Protein AF-A0A8B1NLX0-F1 (afdb_monomer)

Organism: NCBI:txid1160718

Radius of gyration: 11.55 Å; Cα contacts (8 Å, |Δi|>4): 33; chains: 1; bounding box: 27×27×25 Å

Sequence (48 aa):
MIELRELTMADAPALQRIYRGATVTYIERRALTLDEAVDLVANTLACG

pLDDT: mean 81.1, std 9.87, range [60.09, 92.81]

Mean predicted aligned error: 5.99 Å

Nearest PDB structures (foldseek):
  7pxb-assembly1_A  TM=5.638E-01  e=7.217E+00  Mycobacterium tuberculosis

Secondary structure (DSSP, 8-state):
--------GGGHHHHHHHHHHHIIIII-SPPPPHHHHHHHHHHHHH--

Structure (mmCIF, N/CA/C/O backbone):
data_AF-A0A8B1NLX0-F1
#
_entry.id   AF-A0A8B1NLX0-F1
#
loop_
_atom_site.group_PDB
_atom_site.id
_atom_site.type_symbol
_atom_site.label_atom_id
_atom_site.label_alt_id
_atom_site.label_comp_id
_atom_site.label_asym_id
_atom_site.label_entity_id
_atom_site.label_seq_id
_atom_site.pdbx_PDB_ins_code
_atom_site.Cartn_x
_atom_site.Cartn_y
_atom_site.Cartn_z
_atom_site.occupancy
_atom_site.B_iso_or_equiv
_atom_site.auth_seq_id
_atom_site.auth_comp_id
_atom_site.auth_asym_id
_atom_site.auth_atom_id
_atom_site.pdbx_PDB_model_num
ATOM 1 N N . MET A 1 1 ? -14.486 -0.966 17.068 1.00 65.56 1 MET A N 1
ATOM 2 C CA . MET A 1 1 ? -14.006 -2.331 16.777 1.00 65.56 1 MET A CA 1
ATOM 3 C C . MET A 1 1 ? -13.284 -2.255 15.444 1.00 65.56 1 MET A C 1
ATOM 5 O O . MET A 1 1 ? -13.863 -1.698 14.519 1.00 65.56 1 MET A O 1
ATOM 9 N N . ILE A 1 2 ? -12.004 -2.628 15.390 1.00 79.56 2 ILE A N 1
ATOM 10 C CA . ILE A 1 2 ? -11.229 -2.637 14.141 1.00 79.56 2 ILE A CA 1
ATOM 11 C C . ILE A 1 2 ? -11.216 -4.084 13.667 1.00 79.56 2 ILE A C 1
ATOM 13 O O . ILE A 1 2 ? -10.677 -4.938 14.364 1.00 79.56 2 ILE A O 1
ATOM 17 N N . GLU A 1 3 ? -11.823 -4.335 12.513 1.00 84.38 3 GLU A N 1
ATOM 18 C CA . GLU A 1 3 ? -11.807 -5.645 11.869 1.00 84.38 3 GLU A CA 1
ATOM 19 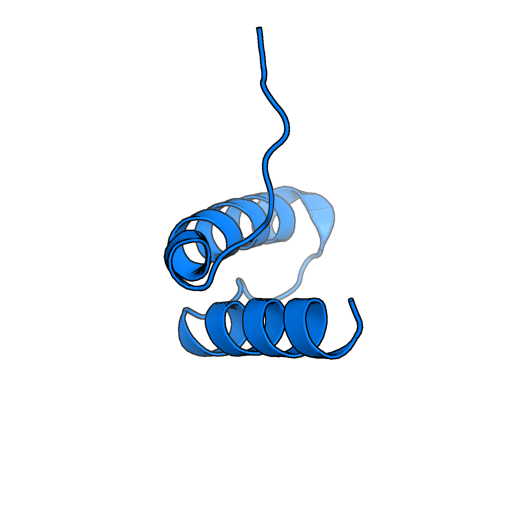C C . GLU A 1 3 ? -10.578 -5.748 10.967 1.00 84.38 3 GLU A C 1
ATOM 21 O O . GLU A 1 3 ? -10.340 -4.879 10.122 1.00 84.38 3 GLU A O 1
ATOM 26 N N . LEU A 1 4 ? -9.794 -6.808 11.152 1.00 84.69 4 LEU A N 1
ATOM 27 C CA . LEU A 1 4 ? -8.714 -7.154 10.237 1.00 84.69 4 LEU A CA 1
ATOM 28 C C . LEU A 1 4 ? -9.314 -7.892 9.043 1.00 84.69 4 LEU A C 1
ATOM 30 O O . LEU A 1 4 ? -10.082 -8.838 9.208 1.00 84.69 4 LEU A O 1
ATOM 34 N N . ARG A 1 5 ? -8.949 -7.457 7.840 1.00 89.25 5 ARG A N 1
ATOM 35 C CA . ARG A 1 5 ? -9.335 -8.107 6.588 1.00 89.25 5 ARG A CA 1
ATOM 36 C C . ARG A 1 5 ? -8.124 -8.315 5.700 1.00 89.25 5 ARG A C 1
ATOM 38 O O . ARG A 1 5 ? -7.107 -7.643 5.873 1.00 89.25 5 ARG A O 1
ATOM 45 N N . GLU A 1 6 ? -8.271 -9.207 4.729 1.00 89.19 6 GLU A N 1
ATOM 46 C CA . GLU A 1 6 ? -7.247 -9.434 3.718 1.00 89.19 6 GLU A CA 1
ATOM 47 C C . GLU A 1 6 ? -6.949 -8.162 2.921 1.00 89.19 6 GLU A C 1
ATOM 49 O O . GLU A 1 6 ? -7.827 -7.328 2.638 1.00 89.19 6 GLU A O 1
ATOM 54 N N . LEU A 1 7 ? -5.667 -8.025 2.593 1.00 88.06 7 LEU A N 1
ATOM 55 C CA . LEU A 1 7 ? -5.150 -6.941 1.783 1.00 88.06 7 LEU A CA 1
ATOM 56 C C . LEU A 1 7 ? -5.562 -7.157 0.327 1.00 88.06 7 LEU A C 1
ATOM 58 O O . LEU A 1 7 ? -5.486 -8.265 -0.195 1.00 88.06 7 LEU A O 1
ATOM 62 N N . THR A 1 8 ? -5.964 -6.087 -0.349 1.00 92.81 8 THR A N 1
ATOM 63 C CA . THR A 1 8 ? -6.298 -6.122 -1.775 1.00 92.81 8 THR A CA 1
ATOM 64 C C . THR A 1 8 ? -5.590 -4.998 -2.519 1.00 92.81 8 THR A C 1
ATOM 66 O O . THR A 1 8 ? -5.171 -4.008 -1.922 1.00 92.81 8 THR A O 1
ATOM 69 N N . MET A 1 9 ? -5.515 -5.088 -3.849 1.00 91.81 9 MET A N 1
ATOM 70 C CA . MET A 1 9 ? -4.934 -4.017 -4.676 1.00 91.81 9 MET A CA 1
ATOM 71 C C . MET A 1 9 ? -5.642 -2.663 -4.496 1.00 91.81 9 MET A C 1
ATOM 73 O O . MET A 1 9 ? -5.009 -1.616 -4.619 1.00 91.81 9 MET A O 1
ATOM 77 N N . ALA A 1 10 ? -6.933 -2.661 -4.142 1.00 91.44 10 ALA A N 1
ATOM 78 C CA . ALA A 1 10 ? -7.691 -1.437 -3.873 1.00 91.44 10 ALA A CA 1
ATOM 79 C C . ALA A 1 10 ? -7.193 -0.673 -2.630 1.00 91.44 10 ALA A C 1
ATOM 81 O O . ALA A 1 10 ? -7.519 0.502 -2.458 1.00 91.44 10 ALA A O 1
ATOM 82 N N . ASP A 1 11 ? -6.388 -1.314 -1.780 1.00 89.94 11 ASP A N 1
ATOM 83 C CA . ASP A 1 11 ? -5.860 -0.731 -0.549 1.00 89.94 11 ASP A CA 1
ATOM 84 C C . ASP A 1 11 ? -4.570 0.078 -0.757 1.00 89.94 11 ASP A C 1
ATOM 86 O O . ASP A 1 11 ? -4.137 0.785 0.158 1.00 89.94 11 ASP A O 1
ATOM 90 N N . ALA A 1 12 ? -3.977 0.053 -1.957 1.00 88.31 12 ALA A N 1
ATOM 91 C CA . ALA A 1 12 ? -2.741 0.782 -2.257 1.00 88.31 12 ALA A CA 1
ATOM 92 C C . ALA A 1 12 ? -2.798 2.291 -1.906 1.00 88.31 12 ALA A C 1
ATOM 94 O O . ALA A 1 12 ? -1.864 2.783 -1.264 1.00 88.31 12 ALA A O 1
ATOM 95 N N . PRO A 1 13 ? -3.883 3.048 -2.190 1.00 86.81 13 PRO A N 1
ATOM 96 C CA . PRO A 1 13 ? -3.973 4.456 -1.787 1.00 86.81 13 PRO A CA 1
ATOM 97 C C . PRO A 1 13 ? -4.028 4.655 -0.265 1.00 86.81 13 PRO A C 1
ATOM 99 O O . PRO A 1 13 ? -3.523 5.654 0.255 1.00 86.81 13 PRO A O 1
ATOM 102 N N . ALA A 1 14 ? -4.648 3.726 0.468 1.00 87.62 14 ALA A N 1
ATOM 103 C CA . ALA A 1 14 ? -4.711 3.784 1.926 1.00 87.62 14 ALA A CA 1
ATOM 104 C C . ALA A 1 14 ? -3.327 3.516 2.537 1.00 87.62 14 ALA A C 1
ATOM 106 O O . ALA A 1 14 ? -2.881 4.272 3.403 1.00 87.62 14 ALA 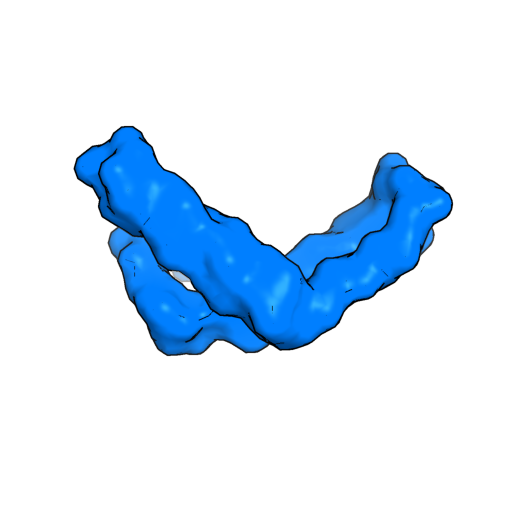A O 1
ATOM 107 N N . LEU A 1 15 ? -2.610 2.517 2.016 1.00 85.38 15 LEU A N 1
ATOM 108 C CA . LEU A 1 15 ? -1.229 2.220 2.399 1.00 85.38 15 LEU A CA 1
ATOM 109 C C . LEU A 1 15 ? -0.286 3.387 2.119 1.00 85.38 15 LEU A C 1
ATOM 111 O O . LEU A 1 15 ? 0.501 3.748 2.993 1.00 85.38 15 LEU A O 1
ATOM 11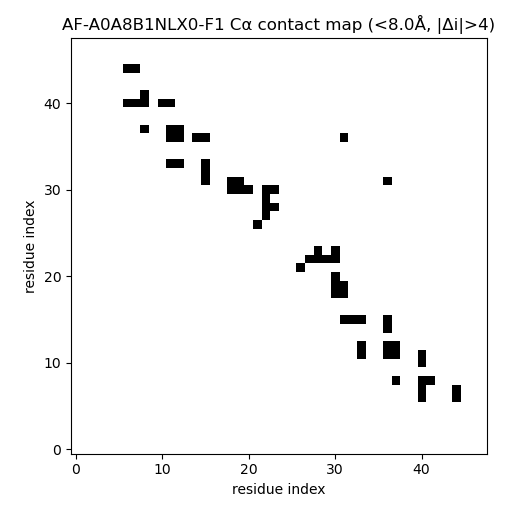5 N N . GLN A 1 16 ? -0.415 4.041 0.962 1.00 87.56 16 GLN A N 1
ATOM 116 C CA . GLN A 1 16 ? 0.366 5.235 0.646 1.00 87.56 16 GLN A CA 1
ATOM 117 C C . GLN A 1 16 ? 0.188 6.329 1.710 1.00 87.56 16 GLN A C 1
ATOM 119 O O . GLN A 1 16 ? 1.163 6.932 2.160 1.00 87.56 16 GL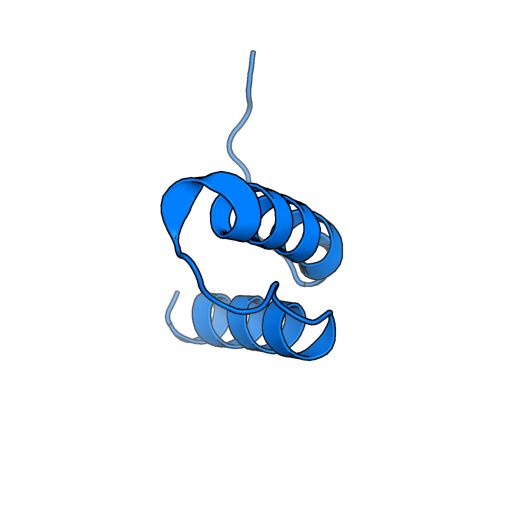N A O 1
ATOM 124 N N . ARG A 1 17 ? -1.052 6.591 2.142 1.00 83.81 17 ARG A N 1
ATOM 125 C CA . ARG A 1 17 ? -1.343 7.612 3.164 1.00 83.81 17 ARG A CA 1
ATOM 126 C C . ARG A 1 17 ? -0.731 7.258 4.516 1.00 83.81 17 ARG A C 1
ATOM 128 O O . ARG A 1 17 ? -0.139 8.134 5.146 1.00 83.81 17 ARG A O 1
ATOM 135 N N . ILE A 1 18 ? -0.838 5.995 4.932 1.00 84.06 18 ILE A N 1
ATOM 136 C CA . ILE A 1 18 ? -0.245 5.498 6.181 1.00 84.06 18 ILE A CA 1
ATOM 137 C C . ILE A 1 18 ? 1.275 5.653 6.133 1.00 84.06 18 ILE A C 1
ATOM 139 O O . ILE A 1 18 ? 1.855 6.271 7.025 1.00 84.06 18 ILE A O 1
ATOM 143 N N . TYR A 1 19 ? 1.913 5.175 5.063 1.00 77.88 19 TYR A N 1
ATOM 144 C CA . TYR A 1 19 ? 3.359 5.288 4.896 1.00 77.88 19 TYR A CA 1
ATOM 145 C C . TYR A 1 19 ? 3.815 6.738 4.814 1.00 77.88 19 TYR A C 1
ATOM 147 O O . TYR A 1 19 ? 4.832 7.078 5.407 1.00 77.88 19 TYR A O 1
ATOM 155 N N . ARG A 1 20 ? 3.074 7.623 4.140 1.00 78.88 20 ARG A N 1
ATOM 156 C CA . ARG A 1 20 ? 3.385 9.058 4.101 1.00 78.88 20 ARG A CA 1
ATOM 157 C C . ARG A 1 20 ? 3.356 9.681 5.495 1.00 78.88 20 ARG A C 1
ATOM 159 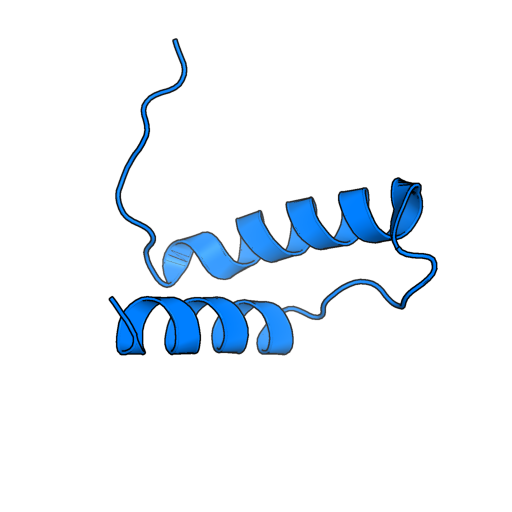O O . ARG A 1 20 ? 4.284 10.409 5.833 1.00 78.88 20 ARG A O 1
ATOM 166 N N . GLY A 1 21 ? 2.340 9.374 6.301 1.00 76.19 21 GLY A N 1
ATOM 167 C CA . GLY A 1 21 ? 2.267 9.823 7.694 1.00 76.19 21 GLY A CA 1
ATOM 168 C C . GLY A 1 21 ? 3.423 9.277 8.533 1.00 76.19 21 GLY A C 1
ATOM 169 O O . GLY A 1 21 ? 4.140 10.043 9.169 1.00 76.19 21 GLY A O 1
ATOM 170 N N . ALA A 1 22 ? 3.674 7.969 8.454 1.00 74.25 22 ALA A N 1
ATOM 171 C CA . ALA A 1 22 ? 4.771 7.323 9.169 1.00 74.25 22 ALA A CA 1
ATOM 172 C C . ALA A 1 22 ? 6.142 7.867 8.750 1.00 74.25 22 ALA A C 1
ATOM 174 O O . ALA A 1 22 ? 7.025 8.039 9.580 1.00 74.25 22 ALA A O 1
ATOM 175 N N . THR A 1 23 ? 6.312 8.187 7.470 1.00 65.69 23 THR A N 1
ATOM 176 C CA . THR A 1 23 ? 7.555 8.737 6.936 1.00 65.69 23 THR A CA 1
ATOM 177 C C . THR A 1 23 ? 7.858 10.117 7.509 1.00 65.69 23 THR A C 1
ATOM 179 O O . THR A 1 23 ? 8.990 10.358 7.922 1.00 65.69 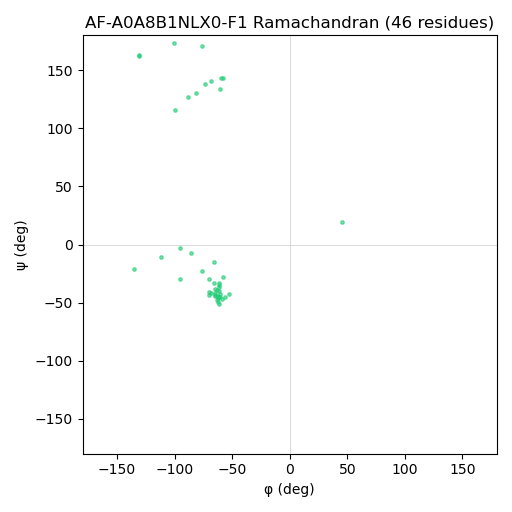23 THR A O 1
ATOM 182 N N . VAL A 1 24 ? 6.844 10.987 7.586 1.00 61.31 24 VAL A N 1
ATOM 183 C CA . VAL A 1 24 ? 6.962 12.321 8.198 1.00 61.31 24 VAL A CA 1
ATOM 184 C C . VAL A 1 24 ? 7.338 12.226 9.677 1.00 61.31 24 VAL A C 1
ATOM 186 O O . VAL A 1 24 ? 8.073 13.076 10.167 1.00 61.31 24 VAL A O 1
ATOM 189 N N . THR A 1 25 ? 6.849 11.211 10.390 1.00 63.03 25 THR A N 1
ATOM 190 C CA . THR A 1 25 ? 7.027 11.116 11.846 1.00 63.03 25 THR A CA 1
ATOM 191 C C . THR A 1 25 ? 8.226 10.265 12.280 1.00 63.03 25 THR A C 1
ATOM 193 O O . THR A 1 25 ? 8.790 10.542 13.334 1.00 63.03 25 THR A O 1
ATOM 196 N N . TYR A 1 26 ? 8.632 9.247 11.512 1.00 60.09 26 TYR A N 1
ATOM 197 C CA . TYR A 1 26 ? 9.530 8.196 12.021 1.00 60.09 26 TYR A CA 1
ATOM 198 C C . TYR A 1 26 ? 10.685 7.782 11.107 1.00 60.09 26 TYR A C 1
ATOM 200 O O . TYR A 1 26 ? 11.627 7.170 11.600 1.00 60.09 26 TYR A O 1
ATOM 208 N N . ILE A 1 27 ? 10.623 8.033 9.794 1.00 60.56 27 ILE A N 1
ATOM 209 C CA . ILE A 1 27 ? 11.524 7.343 8.845 1.00 60.56 27 ILE A CA 1
ATOM 210 C C . ILE A 1 27 ? 12.546 8.299 8.201 1.00 60.56 27 ILE A C 1
ATOM 212 O O . ILE A 1 27 ? 13.467 7.824 7.547 1.00 60.56 27 ILE A O 1
ATOM 216 N N . GLU A 1 28 ? 12.413 9.627 8.364 1.00 64.94 28 GLU A N 1
ATOM 217 C CA . GLU A 1 28 ? 13.258 10.666 7.716 1.00 64.94 28 GLU A CA 1
ATOM 218 C C . GLU A 1 28 ? 13.511 10.430 6.207 1.00 64.94 28 GLU A C 1
ATOM 220 O O . GLU A 1 28 ? 14.443 10.958 5.602 1.00 64.94 28 GLU A O 1
ATOM 225 N N . ARG A 1 29 ? 12.676 9.611 5.564 1.00 65.75 29 ARG A N 1
ATOM 226 C CA . ARG A 1 29 ? 12.762 9.268 4.146 1.00 65.75 29 ARG A CA 1
ATOM 227 C C . ARG A 1 29 ? 11.749 10.082 3.356 1.00 65.75 29 ARG A C 1
ATOM 229 O O . ARG A 1 29 ? 10.933 10.817 3.901 1.00 65.75 29 ARG A O 1
ATOM 236 N N . ARG A 1 30 ? 11.806 9.980 2.033 1.00 74.25 30 ARG A N 1
ATOM 237 C CA . ARG A 1 30 ? 10.753 10.509 1.161 1.00 74.25 30 ARG A CA 1
ATOM 238 C C . ARG A 1 30 ? 9.480 9.676 1.343 1.00 74.25 30 ARG A C 1
ATOM 240 O O . ARG A 1 30 ? 9.551 8.455 1.444 1.00 74.25 30 ARG A O 1
ATOM 247 N N . ALA A 1 31 ? 8.328 10.346 1.346 1.00 75.56 31 ALA A N 1
ATOM 248 C CA . ALA A 1 31 ? 7.027 9.686 1.351 1.00 75.56 31 ALA A CA 1
ATOM 249 C C . ALA A 1 31 ? 6.859 8.760 0.137 1.00 75.56 31 ALA A C 1
ATOM 251 O O . ALA A 1 31 ? 7.270 9.114 -0.969 1.00 75.56 31 ALA A O 1
ATOM 252 N N . LEU A 1 32 ? 6.198 7.623 0.358 1.00 81.00 32 LEU A N 1
ATOM 253 C CA . LEU A 1 32 ? 5.893 6.652 -0.688 1.00 81.00 32 LEU A CA 1
ATOM 254 C C . LEU A 1 32 ? 5.023 7.279 -1.796 1.00 81.00 32 LEU A C 1
ATOM 256 O O . LEU A 1 32 ? 4.023 7.958 -1.515 1.00 81.00 32 LEU A O 1
ATOM 260 N N . THR A 1 33 ? 5.374 7.041 -3.056 1.00 85.88 33 THR A N 1
ATOM 261 C CA . THR A 1 33 ? 4.506 7.368 -4.197 1.00 85.88 33 THR A CA 1
ATOM 262 C C . THR A 1 33 ? 3.372 6.352 -4.324 1.00 85.88 33 THR A C 1
ATOM 264 O O . THR A 1 33 ? 3.327 5.350 -3.612 1.00 85.88 33 THR A O 1
ATOM 267 N N . LEU A 1 34 ? 2.402 6.637 -5.198 1.00 84.88 34 LEU A N 1
ATOM 268 C CA . LEU A 1 34 ? 1.285 5.724 -5.415 1.00 84.88 34 LEU A CA 1
ATOM 269 C C . LEU A 1 34 ? 1.760 4.444 -6.113 1.00 84.88 34 LEU A C 1
ATOM 271 O O . LEU A 1 34 ? 1.364 3.365 -5.695 1.00 84.88 34 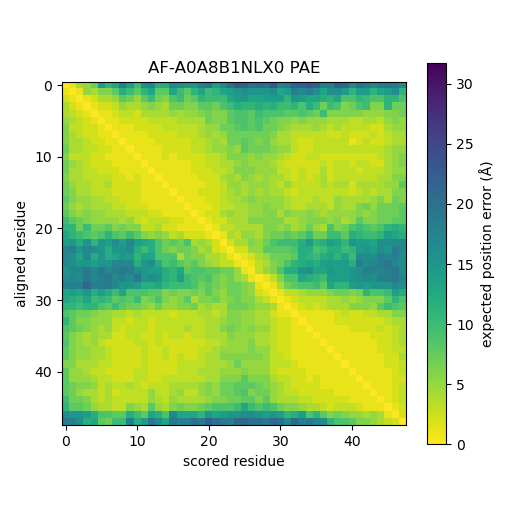LEU A O 1
ATOM 275 N N . ASP A 1 35 ? 2.648 4.559 -7.102 1.00 87.88 35 ASP A N 1
ATOM 276 C CA . ASP A 1 35 ? 3.231 3.403 -7.795 1.00 87.88 35 ASP A CA 1
ATOM 277 C C . ASP A 1 35 ? 4.043 2.523 -6.838 1.00 87.88 35 ASP A C 1
ATOM 279 O O . ASP A 1 35 ? 3.841 1.316 -6.787 1.00 87.88 35 ASP A O 1
ATOM 283 N N . GLU A 1 36 ? 4.866 3.133 -5.976 1.00 88.44 36 GLU A N 1
ATOM 284 C CA . GLU A 1 36 ? 5.612 2.404 -4.941 1.00 88.44 36 GLU A CA 1
ATOM 285 C C . GLU A 1 36 ? 4.665 1.695 -3.950 1.00 88.44 36 GLU A C 1
ATOM 287 O O . GLU A 1 36 ? 4.976 0.612 -3.456 1.00 88.44 36 GLU A O 1
ATOM 292 N N . ALA A 1 37 ? 3.494 2.277 -3.660 1.00 87.38 37 ALA A N 1
ATOM 293 C CA . ALA A 1 37 ? 2.479 1.638 -2.821 1.00 87.38 37 ALA A CA 1
ATOM 294 C C . ALA A 1 37 ? 1.815 0.451 -3.528 1.00 87.38 37 ALA A C 1
ATOM 296 O O . ALA A 1 37 ? 1.579 -0.579 -2.900 1.00 87.38 37 ALA A O 1
ATOM 297 N N . VAL A 1 38 ? 1.522 0.585 -4.822 1.00 90.12 38 VAL A N 1
ATOM 298 C CA . VAL A 1 38 ? 0.974 -0.496 -5.651 1.00 90.12 38 VAL A CA 1
ATOM 299 C C . VAL A 1 38 ? 1.962 -1.660 -5.727 1.00 90.12 38 VAL A C 1
ATOM 301 O O . VAL A 1 38 ? 1.563 -2.798 -5.477 1.00 90.12 38 VAL A O 1
ATOM 304 N N . ASP A 1 39 ? 3.242 -1.383 -5.974 1.00 89.81 39 ASP A N 1
ATOM 305 C CA . ASP A 1 39 ? 4.302 -2.396 -6.003 1.00 89.81 39 ASP A CA 1
ATOM 306 C C . ASP A 1 39 ? 4.453 -3.097 -4.651 1.00 89.81 39 ASP A C 1
ATOM 308 O O . ASP A 1 39 ? 4.639 -4.314 -4.587 1.00 89.81 39 ASP A O 1
ATOM 312 N N . LEU A 1 40 ? 4.344 -2.354 -3.547 1.00 86.75 40 LEU A N 1
ATOM 313 C CA . LEU A 1 40 ? 4.391 -2.931 -2.207 1.00 86.75 40 LEU A CA 1
ATOM 314 C C . LEU A 1 40 ? 3.230 -3.905 -1.976 1.00 86.75 40 LEU A C 1
ATOM 316 O O . LEU A 1 40 ? 3.449 -5.005 -1.462 1.00 86.75 40 LEU A O 1
ATOM 320 N N . VAL A 1 41 ? 2.009 -3.530 -2.374 1.00 87.50 41 VAL A N 1
ATOM 321 C CA . VAL A 1 41 ? 0.844 -4.421 -2.275 1.00 87.50 41 VAL A CA 1
ATOM 322 C C . VAL A 1 41 ? 1.046 -5.653 -3.149 1.00 87.50 41 VAL A C 1
ATOM 324 O O . VAL A 1 41 ? 0.887 -6.766 -2.658 1.00 87.50 41 VAL A O 1
ATOM 327 N N . ALA A 1 42 ? 1.461 -5.479 -4.404 1.00 89.62 42 ALA A N 1
ATOM 328 C CA . ALA A 1 42 ? 1.680 -6.584 -5.330 1.00 89.62 42 ALA A CA 1
ATOM 329 C C . ALA A 1 42 ? 2.720 -7.589 -4.803 1.00 89.62 42 ALA A C 1
ATOM 331 O O . ALA A 1 42 ? 2.458 -8.790 -4.789 1.00 89.62 42 ALA A O 1
ATOM 332 N N . ASN A 1 43 ? 3.862 -7.110 -4.299 1.00 88.94 43 ASN A N 1
ATOM 333 C CA . ASN A 1 43 ? 4.896 -7.968 -3.713 1.00 88.94 43 ASN A CA 1
ATOM 334 C C . ASN A 1 43 ? 4.414 -8.683 -2.444 1.00 88.94 43 ASN A C 1
ATOM 336 O O . ASN A 1 43 ? 4.737 -9.848 -2.232 1.00 88.94 43 ASN A O 1
ATOM 340 N N . THR A 1 44 ? 3.626 -8.003 -1.608 1.00 87.25 44 THR A N 1
ATOM 341 C CA . THR A 1 44 ? 3.069 -8.606 -0.387 1.00 87.25 44 THR A CA 1
ATOM 342 C C . THR A 1 44 ? 2.093 -9.730 -0.730 1.00 87.25 44 THR A C 1
ATOM 344 O O . THR A 1 44 ? 2.145 -10.787 -0.112 1.00 87.25 44 THR A O 1
ATOM 347 N N . LEU A 1 45 ? 1.246 -9.526 -1.743 1.00 87.44 45 LEU A N 1
ATOM 348 C CA . LEU A 1 45 ? 0.303 -10.540 -2.221 1.00 87.44 45 LEU A CA 1
ATOM 349 C C . LEU A 1 45 ? 0.996 -11.709 -2.934 1.00 87.44 45 LEU A C 1
ATOM 351 O O . LEU A 1 45 ? 0.489 -12.822 -2.892 1.00 87.44 45 LEU A O 1
ATOM 355 N N . ALA A 1 46 ? 2.141 -11.479 -3.580 1.00 86.00 46 ALA A N 1
ATOM 356 C CA . ALA A 1 46 ? 2.904 -12.527 -4.262 1.00 86.00 46 ALA A CA 1
ATOM 357 C C . ALA A 1 46 ? 3.696 -13.441 -3.306 1.00 86.00 46 ALA A C 1
ATOM 359 O O . ALA A 1 46 ? 4.034 -14.563 -3.677 1.00 86.00 46 ALA A O 1
ATOM 360 N N . CYS A 1 47 ? 4.008 -12.961 -2.101 1.00 74.69 47 CYS A N 1
ATOM 361 C CA . CYS A 1 47 ? 4.696 -13.722 -1.053 1.00 74.69 47 CYS A CA 1
ATOM 362 C C . CYS A 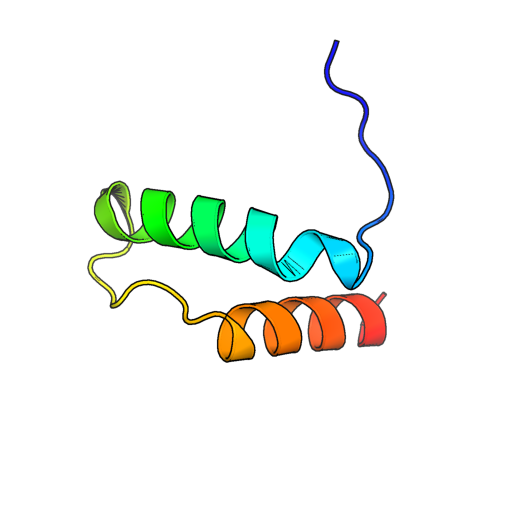1 47 ? 3.741 -14.376 -0.035 1.00 74.69 47 CYS A C 1
ATOM 364 O O . CYS A 1 47 ? 4.228 -15.025 0.893 1.00 74.69 47 CYS A O 1
ATOM 366 N N . GLY A 1 48 ? 2.429 -14.140 -0.164 1.00 60.44 48 GLY A N 1
ATOM 367 C CA . GLY A 1 48 ? 1.380 -14.609 0.749 1.00 60.44 48 GLY A CA 1
ATOM 368 C C . GLY A 1 48 ? 0.875 -16.01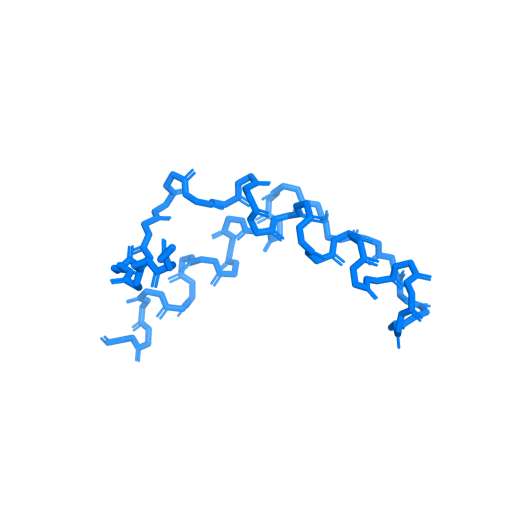3 0.455 1.00 60.44 48 GLY A C 1
ATOM 369 O O . GLY A 1 48 ? 0.887 -16.417 -0.728 1.00 60.44 48 GLY A O 1
#

Foldseek 3Di:
DDDDDDQDLVCLVVQQVVQQVCCVPPVVDDRDDSVSSSVVSVVVVVVD

Solvent-accessible surface area (backbone atoms only — not comparable to full-atom values): 2955 Å² total; per-residue (Å²): 138,88,82,89,72,86,87,53,79,88,43,20,68,58,51,20,53,52,46,31,53,46,17,77,75,74,58,87,51,81,56,57,47,66,66,59,22,42,52,51,46,52,54,54,62,72,74,103